Protein AF-A0A150L8X8-F1 (afdb_monomer_lite)

Sequence (78 aa):
MDMIKERLELHRKKTAAEEDLILKQANMVAEHMKLLEGEIKDFQDLLGKLDDECKKKILNQFASQTVALLQSLMMFLG

pLDDT: mean 75.19, std 11.16, range [50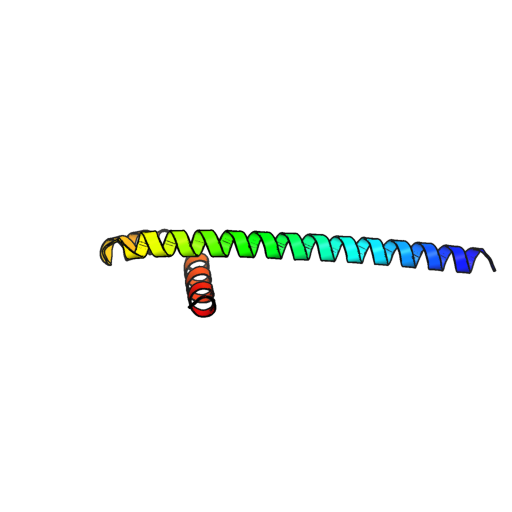.22, 87.44]

Organism: NCBI:txid301148

Radius of gyration: 22.61 Å; chains: 1; bounding box: 46×16×65 Å

Structure (mmCIF, N/CA/C/O backbone):
data_AF-A0A150L8X8-F1
#
_entry.id   AF-A0A150L8X8-F1
#
loop_
_atom_site.group_PDB
_atom_site.id
_atom_site.type_symbol
_atom_site.label_atom_id
_atom_site.label_alt_id
_atom_site.label_comp_id
_atom_site.label_asym_id
_atom_site.label_entity_id
_atom_site.label_seq_id
_atom_site.pdbx_PDB_ins_code
_atom_site.Cartn_x
_atom_site.Cartn_y
_atom_site.Cartn_z
_atom_site.occupancy
_atom_site.B_iso_or_equiv
_atom_site.auth_seq_id
_atom_site.auth_comp_id
_atom_site.auth_asym_id
_atom_site.auth_atom_id
_atom_site.pdbx_PDB_model_num
ATOM 1 N N . MET A 1 1 ? 32.407 2.577 -41.651 1.00 51.59 1 MET A N 1
ATOM 2 C CA . MET A 1 1 ? 30.941 2.738 -41.504 1.00 51.59 1 MET A CA 1
ATOM 3 C C . MET A 1 1 ? 30.375 1.802 -40.434 1.00 51.59 1 MET A C 1
ATOM 5 O O . MET A 1 1 ? 29.405 2.172 -39.786 1.00 51.59 1 MET A O 1
ATOM 9 N N . ASP A 1 2 ? 31.016 0.657 -40.173 1.00 59.25 2 ASP A N 1
ATOM 10 C CA . ASP A 1 2 ? 30.528 -0.350 -39.215 1.00 59.25 2 ASP A CA 1
ATOM 11 C C . ASP A 1 2 ? 30.646 0.051 -37.735 1.00 59.25 2 ASP A C 1
ATOM 13 O O . ASP A 1 2 ? 29.699 -0.143 -36.981 1.00 59.25 2 ASP A O 1
ATOM 17 N N . MET A 1 3 ? 31.709 0.759 -37.334 1.00 52.28 3 MET A N 1
ATOM 18 C CA . MET A 1 3 ? 31.876 1.256 -35.951 1.00 52.28 3 MET A CA 1
ATOM 19 C C . MET A 1 3 ? 30.758 2.203 -35.470 1.00 52.28 3 MET A C 1
ATOM 21 O O . MET A 1 3 ? 30.462 2.274 -34.278 1.00 52.28 3 MET A O 1
ATOM 25 N N . ILE A 1 4 ? 30.137 2.959 -36.384 1.00 52.94 4 ILE A N 1
ATOM 26 C CA . ILE A 1 4 ? 29.043 3.886 -36.044 1.00 52.94 4 ILE A CA 1
ATOM 27 C C . ILE A 1 4 ? 27.737 3.109 -35.828 1.00 52.94 4 ILE A C 1
ATOM 29 O O . ILE A 1 4 ? 26.983 3.425 -34.908 1.00 52.94 4 ILE A O 1
ATOM 33 N N . LYS A 1 5 ? 27.490 2.062 -36.627 1.00 52.94 5 LYS A N 1
ATOM 34 C CA . LYS A 1 5 ? 26.335 1.169 -36.451 1.00 52.94 5 LYS A CA 1
ATOM 35 C C . LYS A 1 5 ? 26.436 0.376 -35.148 1.00 52.94 5 LYS A C 1
ATOM 37 O O . LYS A 1 5 ? 25.468 0.322 -34.398 1.00 52.94 5 LYS A O 1
ATOM 42 N N . GLU A 1 6 ? 27.621 -0.135 -34.837 1.00 59.50 6 GLU A N 1
ATOM 43 C CA . GLU A 1 6 ? 27.882 -0.912 -33.624 1.00 59.50 6 GLU A CA 1
ATOM 44 C C . GLU A 1 6 ? 27.690 -0.075 -32.341 1.00 59.50 6 GLU A C 1
ATOM 46 O O . GLU A 1 6 ? 27.041 -0.515 -31.389 1.00 59.50 6 GLU A O 1
ATOM 51 N N . ARG A 1 7 ? 28.132 1.196 -32.337 1.00 56.00 7 ARG A N 1
ATOM 52 C CA . ARG A 1 7 ? 27.855 2.141 -31.233 1.00 56.00 7 ARG A CA 1
ATOM 53 C C . ARG A 1 7 ? 26.366 2.456 -31.068 1.00 56.00 7 ARG A C 1
ATOM 55 O O . ARG A 1 7 ? 25.900 2.565 -29.935 1.00 56.00 7 ARG A O 1
ATOM 62 N N . LEU A 1 8 ? 25.618 2.603 -32.164 1.00 53.81 8 LEU A N 1
ATOM 63 C CA . LEU A 1 8 ? 24.174 2.871 -32.120 1.00 53.81 8 LEU A CA 1
ATOM 64 C C . LEU A 1 8 ? 23.370 1.669 -31.602 1.00 53.81 8 LEU A C 1
ATOM 66 O O . LEU A 1 8 ? 22.361 1.863 -30.923 1.00 53.81 8 LEU A O 1
ATOM 70 N N . GLU A 1 9 ? 23.801 0.442 -31.895 1.00 58.56 9 GLU A N 1
ATOM 71 C CA . GLU A 1 9 ? 23.187 -0.776 -31.353 1.00 58.56 9 GLU A CA 1
ATOM 72 C C . GLU A 1 9 ? 23.488 -0.972 -29.864 1.00 58.56 9 GLU A C 1
ATOM 74 O O . GLU A 1 9 ? 22.587 -1.326 -29.104 1.00 58.56 9 GLU A O 1
ATOM 79 N N . LEU A 1 10 ? 24.717 -0.686 -29.420 1.00 54.53 10 LEU A N 1
ATOM 80 C CA . LEU A 1 10 ? 25.090 -0.724 -28.001 1.00 54.53 10 LEU A CA 1
ATOM 81 C C . LEU A 1 10 ? 24.298 0.289 -27.169 1.00 54.53 10 LEU A C 1
ATOM 83 O O . LEU A 1 10 ? 23.791 -0.059 -26.104 1.00 54.53 10 LEU A O 1
ATOM 87 N N . HIS A 1 11 ? 24.139 1.518 -27.668 1.00 55.06 11 HIS A N 1
ATOM 88 C CA . HIS A 1 11 ? 23.311 2.525 -27.004 1.00 55.06 11 HIS A CA 1
ATOM 89 C C . HIS A 1 11 ? 21.838 2.106 -26.951 1.00 55.06 11 HIS A C 1
ATOM 91 O O . HIS A 1 11 ? 21.242 2.178 -25.884 1.00 55.06 11 HIS A O 1
ATOM 97 N N . ARG A 1 12 ? 21.269 1.580 -28.046 1.00 55.00 12 ARG A N 1
ATOM 98 C CA . ARG A 1 12 ? 19.883 1.078 -28.047 1.00 55.00 12 ARG A CA 1
ATOM 99 C C . ARG A 1 12 ? 19.658 -0.067 -27.061 1.00 55.00 12 ARG A C 1
ATOM 101 O O . ARG A 1 12 ? 18.657 -0.064 -26.355 1.00 55.00 12 ARG A O 1
ATOM 108 N N . LYS A 1 13 ? 20.587 -1.024 -26.983 1.00 58.78 13 LYS A N 1
ATOM 109 C CA . LYS A 1 13 ? 20.513 -2.135 -26.019 1.00 58.78 13 LYS A CA 1
ATOM 110 C C . LYS A 1 13 ? 20.632 -1.651 -24.575 1.00 58.78 13 LYS A C 1
ATOM 112 O O . LYS A 1 13 ? 19.941 -2.172 -23.708 1.00 58.78 13 LYS A O 1
ATOM 117 N N . LYS A 1 14 ? 21.481 -0.650 -24.320 1.00 60.41 14 LYS A N 1
ATOM 118 C CA . LYS A 1 14 ? 21.651 -0.060 -22.989 1.00 60.41 14 LYS A CA 1
ATOM 119 C C . LYS A 1 14 ? 20.405 0.708 -22.543 1.00 60.41 14 LYS A C 1
ATOM 121 O O . LYS A 1 14 ? 19.944 0.491 -21.432 1.00 60.41 14 LYS A O 1
ATOM 126 N N . THR A 1 15 ? 19.819 1.515 -23.426 1.00 62.69 15 THR A N 1
ATOM 127 C CA . THR A 1 15 ? 18.573 2.242 -23.146 1.00 62.69 15 THR A CA 1
ATOM 128 C C . THR A 1 15 ? 17.402 1.286 -22.918 1.00 62.69 15 THR A C 1
ATOM 130 O O . THR A 1 15 ? 16.672 1.456 -21.953 1.00 62.69 15 THR A O 1
ATOM 133 N N . ALA A 1 16 ? 17.281 0.215 -23.710 1.00 66.12 16 ALA A N 1
ATOM 134 C CA . ALA A 1 16 ? 16.249 -0.804 -23.496 1.00 66.12 16 ALA A CA 1
ATOM 135 C C . ALA A 1 16 ? 16.412 -1.555 -22.158 1.00 66.12 16 ALA A C 1
ATOM 137 O O . ALA A 1 16 ? 15.426 -1.894 -21.511 1.00 66.12 16 ALA A O 1
ATOM 138 N N . ALA A 1 17 ? 17.651 -1.807 -21.719 1.00 71.19 17 ALA A N 1
ATOM 139 C CA . ALA A 1 17 ? 17.921 -2.426 -20.421 1.00 71.19 17 ALA A CA 1
ATOM 140 C C . ALA A 1 17 ? 17.625 -1.480 -19.241 1.00 71.19 17 ALA A C 1
ATOM 142 O O . ALA A 1 17 ? 17.149 -1.928 -18.200 1.00 71.19 17 ALA A O 1
ATOM 143 N N . GLU A 1 18 ? 17.890 -0.181 -19.397 1.00 74.62 18 GLU A N 1
ATOM 144 C CA . GLU A 1 18 ? 17.536 0.848 -18.411 1.00 74.62 18 GLU A CA 1
ATOM 145 C C . GLU A 1 18 ? 16.012 1.036 -18.321 1.00 74.62 18 GLU A C 1
ATOM 147 O O . GLU A 1 18 ? 15.470 1.100 -17.219 1.00 74.62 18 GLU A O 1
ATOM 152 N N . GLU A 1 19 ? 15.305 1.033 -19.453 1.00 76.44 19 GLU A N 1
ATOM 153 C CA . GLU A 1 19 ? 13.837 1.065 -19.503 1.00 76.44 19 GLU A CA 1
ATOM 154 C C . GLU A 1 19 ? 13.208 -0.165 -18.832 1.00 76.44 19 GLU A C 1
ATOM 156 O O . GLU A 1 19 ? 12.285 -0.017 -18.032 1.00 76.44 19 GLU A O 1
ATOM 161 N N . ASP A 1 20 ? 13.732 -1.369 -19.085 1.00 82.12 20 ASP A N 1
ATOM 162 C CA . ASP A 1 20 ? 13.269 -2.600 -18.428 1.00 82.12 20 ASP A CA 1
ATOM 163 C C . ASP A 1 20 ? 13.508 -2.568 -16.907 1.00 82.12 20 ASP A C 1
ATOM 165 O O . ASP A 1 20 ? 12.660 -3.005 -16.127 1.00 82.12 20 ASP A O 1
ATOM 169 N N . LEU A 1 21 ? 14.632 -1.997 -16.459 1.00 82.94 21 LEU A N 1
ATOM 170 C CA . LEU A 1 21 ? 14.917 -1.812 -15.034 1.00 82.94 21 LEU A CA 1
ATOM 171 C C . LEU A 1 21 ? 13.909 -0.855 -14.381 1.00 82.94 21 LEU A C 1
ATOM 173 O O . LEU A 1 21 ? 13.383 -1.157 -13.308 1.00 82.94 21 LEU A O 1
ATOM 177 N N . ILE A 1 22 ? 13.621 0.273 -15.035 1.00 81.38 22 ILE A N 1
ATOM 178 C CA . ILE 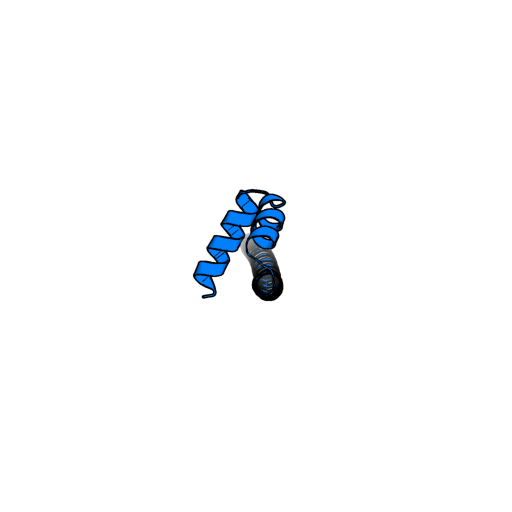A 1 22 ? 12.642 1.258 -14.560 1.00 81.38 22 ILE A CA 1
ATOM 179 C C . ILE A 1 22 ? 11.246 0.633 -14.512 1.00 81.38 22 ILE A C 1
ATOM 181 O O . ILE A 1 22 ? 10.549 0.782 -13.511 1.00 81.38 22 ILE A O 1
ATOM 185 N N . LEU A 1 23 ? 10.849 -0.120 -15.541 1.00 83.12 23 LEU A N 1
ATOM 186 C CA . LEU A 1 23 ? 9.569 -0.833 -15.569 1.00 83.12 23 LEU A CA 1
ATOM 187 C C . LEU A 1 23 ? 9.465 -1.871 -14.448 1.00 83.12 23 LEU A C 1
ATOM 189 O O . LEU A 1 23 ? 8.440 -1.944 -13.774 1.00 83.12 23 LEU A O 1
ATOM 193 N N . LYS A 1 24 ? 10.527 -2.640 -14.190 1.00 86.31 24 LYS A N 1
ATOM 194 C CA . LYS A 1 24 ? 10.571 -3.590 -13.067 1.00 86.31 24 LYS A CA 1
ATOM 195 C C . LYS A 1 24 ? 10.436 -2.895 -11.719 1.00 86.31 24 LYS A C 1
ATOM 197 O O . LYS A 1 24 ? 9.684 -3.369 -10.872 1.00 86.31 24 LYS A O 1
ATOM 202 N N . GLN A 1 25 ? 11.127 -1.776 -11.521 1.00 82.44 25 GLN A N 1
ATOM 203 C CA . GLN A 1 25 ? 11.006 -0.988 -10.295 1.00 82.44 25 GLN A CA 1
ATOM 204 C C . GLN A 1 25 ? 9.601 -0.401 -10.144 1.00 82.44 25 GLN A C 1
ATOM 206 O O . GLN A 1 25 ? 9.029 -0.476 -9.060 1.00 82.44 25 GLN A O 1
ATOM 211 N N . ALA A 1 26 ? 9.015 0.116 -11.224 1.00 79.25 26 ALA A N 1
ATOM 212 C CA . ALA A 1 26 ? 7.649 0.627 -11.221 1.00 79.25 26 ALA A CA 1
ATOM 213 C C . ALA A 1 26 ? 6.631 -0.472 -10.876 1.00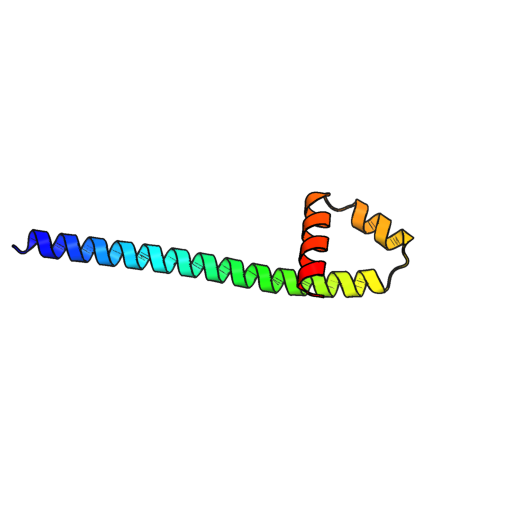 79.25 26 ALA A C 1
ATOM 215 O O . ALA A 1 26 ? 5.760 -0.252 -10.038 1.00 79.25 26 ALA A O 1
ATOM 216 N N . ASN A 1 27 ? 6.780 -1.669 -11.450 1.00 87.06 27 ASN A N 1
ATOM 217 C CA . ASN A 1 27 ? 5.932 -2.818 -11.128 1.00 87.06 27 ASN A CA 1
ATOM 218 C C . ASN A 1 27 ? 6.088 -3.248 -9.666 1.00 87.06 27 ASN A C 1
ATOM 220 O O . ASN A 1 27 ? 5.089 -3.473 -8.993 1.00 87.06 27 ASN A O 1
ATOM 224 N N . MET A 1 28 ? 7.317 -3.292 -9.146 1.00 86.31 28 MET A N 1
ATOM 225 C CA . MET A 1 28 ? 7.570 -3.622 -7.740 1.00 86.31 28 MET A CA 1
ATOM 226 C C . MET A 1 28 ? 6.933 -2.596 -6.793 1.00 86.31 28 MET A C 1
ATOM 228 O O . MET A 1 28 ? 6.323 -2.964 -5.793 1.00 86.31 28 MET A O 1
ATOM 232 N N . VAL A 1 29 ? 7.014 -1.303 -7.124 1.00 80.56 29 VAL A N 1
ATOM 233 C CA . VAL A 1 29 ? 6.328 -0.246 -6.367 1.00 80.56 29 VAL A CA 1
ATOM 234 C C . VAL A 1 29 ? 4.811 -0.426 -6.436 1.00 80.56 29 VAL A C 1
ATOM 236 O O . VAL A 1 29 ? 4.150 -0.318 -5.406 1.00 80.56 29 VAL A O 1
ATOM 239 N N . ALA A 1 30 ? 4.252 -0.738 -7.607 1.00 79.38 30 ALA A N 1
ATOM 240 C CA . ALA A 1 30 ? 2.819 -0.985 -7.761 1.00 79.38 30 ALA A CA 1
ATOM 241 C C . ALA A 1 30 ? 2.345 -2.201 -6.941 1.00 79.38 30 ALA A C 1
ATOM 243 O O . ALA A 1 30 ? 1.302 -2.135 -6.291 1.00 79.38 30 ALA A O 1
ATOM 244 N N . GLU A 1 31 ? 3.120 -3.287 -6.915 1.00 86.12 31 GLU A N 1
ATOM 245 C CA . GLU A 1 31 ? 2.840 -4.463 -6.085 1.00 86.12 31 GLU A CA 1
ATOM 246 C C . GLU A 1 31 ? 2.887 -4.132 -4.592 1.00 86.12 31 GLU A C 1
ATOM 248 O O . GLU A 1 31 ? 1.951 -4.465 -3.865 1.00 86.12 31 GLU A O 1
ATOM 253 N N . HIS A 1 32 ? 3.921 -3.418 -4.135 1.00 82.25 32 HIS A N 1
ATOM 254 C CA . HIS A 1 32 ? 4.009 -2.972 -2.744 1.00 82.25 32 HIS A CA 1
ATOM 255 C C . HIS A 1 32 ? 2.837 -2.063 -2.356 1.00 82.25 32 HIS A C 1
ATOM 257 O O . HIS A 1 32 ? 2.292 -2.210 -1.266 1.00 82.25 32 HIS A O 1
ATOM 263 N N . MET A 1 33 ? 2.405 -1.164 -3.247 1.00 78.75 33 MET A N 1
ATOM 264 C CA . MET A 1 33 ? 1.241 -0.306 -3.003 1.00 78.75 33 MET A CA 1
ATOM 265 C C . MET A 1 33 ? -0.057 -1.110 -2.906 1.00 78.75 33 MET A C 1
ATOM 267 O O . MET A 1 33 ? -0.884 -0.820 -2.048 1.00 78.75 33 MET A O 1
ATOM 271 N N . LYS A 1 34 ? -0.223 -2.155 -3.725 1.00 82.19 34 LYS A N 1
ATOM 272 C CA . LYS A 1 34 ? -1.388 -3.047 -3.659 1.00 82.19 34 LYS A CA 1
ATOM 273 C C . LYS A 1 34 ? -1.421 -3.873 -2.370 1.00 82.19 34 LYS A C 1
ATOM 275 O O . LYS A 1 34 ? -2.490 -4.078 -1.802 1.00 82.19 34 LYS A O 1
ATOM 280 N N . LEU A 1 35 ? -0.265 -4.354 -1.907 1.00 83.94 35 LEU A N 1
ATOM 281 C CA . LEU A 1 35 ? -0.159 -5.049 -0.621 1.00 83.94 35 LEU A CA 1
ATOM 282 C C . LEU A 1 35 ? -0.492 -4.105 0.536 1.00 83.94 35 LEU A C 1
ATOM 284 O O . LEU A 1 35 ? -1.318 -4.445 1.378 1.00 83.94 35 LEU A O 1
ATOM 288 N N . LEU A 1 36 ? 0.076 -2.897 0.514 1.00 81.75 36 LEU A N 1
ATOM 289 C CA . LEU A 1 36 ? -0.203 -1.860 1.502 1.00 81.75 36 LEU A CA 1
ATOM 290 C C . LEU A 1 36 ? -1.693 -1.490 1.532 1.00 81.75 36 LEU A C 1
ATOM 292 O O . LEU A 1 36 ? -2.261 -1.339 2.606 1.00 81.75 36 LEU A O 1
ATOM 296 N N . GLU A 1 37 ? -2.350 -1.385 0.375 1.00 80.19 37 GLU A N 1
ATOM 297 C CA . GLU A 1 37 ? -3.799 -1.161 0.294 1.00 80.19 37 GLU A CA 1
ATOM 298 C C . GLU A 1 37 ? -4.589 -2.253 1.036 1.00 80.19 37 GLU A C 1
ATOM 300 O O . GLU A 1 37 ? -5.520 -1.943 1.781 1.00 80.19 37 GLU A O 1
ATOM 305 N N . GLY A 1 38 ? -4.209 -3.522 0.856 1.00 82.69 38 GLY A N 1
ATOM 306 C CA . GLY A 1 38 ? -4.818 -4.653 1.556 1.00 82.69 38 GLY A CA 1
ATOM 307 C C . GLY A 1 38 ? -4.620 -4.577 3.069 1.00 82.69 38 GLY A C 1
ATOM 308 O O . GLY A 1 38 ? -5.592 -4.638 3.817 1.00 82.69 38 GLY A O 1
ATOM 309 N N . GLU A 1 39 ? -3.384 -4.350 3.517 1.00 84.94 39 GLU A N 1
ATOM 310 C CA . GLU A 1 39 ? -3.067 -4.215 4.944 1.00 84.94 39 GLU A CA 1
ATOM 311 C C . GLU A 1 39 ? -3.817 -3.047 5.598 1.00 84.94 39 GLU A C 1
ATOM 313 O O . GLU A 1 39 ? -4.273 -3.161 6.735 1.00 84.94 39 GLU A O 1
ATOM 318 N N . ILE A 1 40 ? -3.989 -1.930 4.883 1.00 81.81 40 ILE A N 1
ATOM 319 C CA . ILE A 1 40 ? -4.748 -0.775 5.378 1.00 81.81 40 ILE A CA 1
ATOM 320 C C . ILE A 1 40 ? -6.223 -1.120 5.552 1.00 81.81 40 ILE A C 1
ATOM 322 O O . ILE A 1 40 ? -6.798 -0.740 6.572 1.00 81.81 40 ILE A O 1
ATOM 326 N N . LYS A 1 41 ? -6.833 -1.838 4.602 1.00 82.56 41 LYS A N 1
ATOM 327 C CA . LYS A 1 41 ? -8.231 -2.282 4.717 1.00 82.56 41 LYS A CA 1
ATOM 328 C C . LYS A 1 41 ? -8.415 -3.226 5.902 1.00 82.56 41 LYS A C 1
ATOM 330 O O . LYS A 1 41 ? -9.294 -2.996 6.728 1.00 82.56 41 LYS A O 1
ATOM 335 N N . ASP A 1 42 ? -7.533 -4.211 6.053 1.00 85.69 42 ASP A N 1
ATOM 336 C CA . ASP A 1 42 ? -7.572 -5.139 7.190 1.00 85.69 42 ASP A CA 1
ATOM 337 C C . ASP A 1 42 ? -7.399 -4.395 8.525 1.00 85.69 42 ASP A C 1
ATOM 339 O O . ASP A 1 42 ? -8.116 -4.638 9.502 1.00 85.69 42 ASP A O 1
ATOM 343 N N . PHE A 1 43 ? -6.473 -3.434 8.568 1.00 82.25 43 PHE A N 1
ATOM 344 C CA . PHE A 1 43 ? -6.250 -2.587 9.733 1.00 82.25 43 PHE A CA 1
ATOM 345 C C . PHE A 1 43 ? -7.464 -1.704 10.056 1.00 82.25 43 PHE A C 1
ATOM 347 O O . PHE A 1 43 ? -7.817 -1.557 11.227 1.00 82.25 43 PHE A O 1
ATOM 354 N N . GLN A 1 44 ? -8.140 -1.148 9.048 1.00 78.06 44 GLN A N 1
ATOM 355 C CA . GLN A 1 44 ? -9.383 -0.396 9.225 1.00 78.06 44 GLN A CA 1
ATOM 356 C C . GLN A 1 44 ? -10.511 -1.268 9.769 1.00 78.06 44 GLN A C 1
ATOM 358 O O . GLN A 1 44 ? -11.187 -0.851 10.708 1.00 78.06 44 GLN A O 1
ATOM 363 N N . ASP A 1 45 ? -10.692 -2.475 9.235 1.00 84.56 45 ASP A N 1
ATOM 364 C CA . ASP A 1 45 ? -11.711 -3.416 9.704 1.00 84.56 45 ASP A CA 1
ATOM 365 C C . ASP A 1 45 ? -11.487 -3.809 11.168 1.00 84.56 45 ASP A C 1
ATOM 367 O O . ASP A 1 45 ? -12.439 -3.954 11.943 1.00 84.56 45 ASP A O 1
ATOM 371 N N . LEU A 1 46 ? -10.225 -3.964 11.575 1.00 85.00 46 LEU A N 1
ATOM 372 C CA . LEU A 1 46 ? -9.860 -4.205 12.968 1.00 85.00 46 LEU A CA 1
ATOM 373 C C . LEU A 1 46 ? -10.098 -2.970 13.840 1.00 85.00 46 LEU A C 1
ATOM 375 O O . LEU A 1 46 ? -10.712 -3.093 14.899 1.00 85.00 46 LEU A O 1
ATOM 379 N N . LEU A 1 47 ? -9.678 -1.781 13.396 1.00 80.06 47 LEU A N 1
ATOM 380 C CA . LEU A 1 47 ? -9.928 -0.529 14.115 1.00 80.06 47 LEU A CA 1
ATOM 381 C C . LEU A 1 47 ? -11.426 -0.254 14.273 1.00 80.06 47 LEU A C 1
ATOM 383 O O . LEU A 1 47 ? -11.844 0.187 15.339 1.00 80.06 47 LEU A O 1
ATOM 387 N N . GLY A 1 48 ? -12.241 -0.527 13.253 1.00 78.62 48 GLY A N 1
ATOM 388 C CA . GLY A 1 48 ? -13.690 -0.319 13.267 1.00 78.62 48 GLY A CA 1
ATOM 389 C C . GLY A 1 48 ? -14.415 -1.130 14.344 1.00 78.62 48 GLY A C 1
ATOM 390 O O . GLY A 1 48 ? -15.455 -0.696 14.833 1.00 78.62 48 GLY A O 1
ATOM 391 N N . LYS A 1 49 ? -13.839 -2.264 14.765 1.00 85.12 49 LYS A N 1
ATOM 392 C CA . LYS A 1 49 ? -14.358 -3.121 15.846 1.00 85.12 49 LYS A CA 1
ATOM 393 C C . LYS A 1 49 ? -13.977 -2.636 17.249 1.00 85.12 49 LYS A C 1
ATOM 395 O O . LYS A 1 49 ? -14.491 -3.176 18.225 1.00 85.12 49 LYS A O 1
ATOM 400 N N . LEU A 1 50 ? -13.076 -1.659 17.363 1.00 84.62 50 LEU A N 1
ATOM 401 C CA . LEU A 1 50 ? -12.620 -1.111 18.639 1.00 84.62 50 LEU A CA 1
ATOM 402 C C . LEU A 1 50 ? -13.413 0.142 19.030 1.00 84.62 50 LEU A C 1
ATOM 404 O O . LEU A 1 50 ? -13.952 0.859 18.182 1.00 84.62 50 LEU A O 1
ATOM 408 N N . ASP A 1 51 ? -13.446 0.436 20.329 1.00 86.44 51 ASP A N 1
ATOM 409 C CA . ASP A 1 51 ? -13.934 1.717 20.837 1.00 86.44 51 ASP A CA 1
ATOM 410 C C . ASP A 1 51 ? -12.964 2.870 20.504 1.00 86.44 51 ASP A C 1
ATOM 412 O O . ASP A 1 51 ? -11.790 2.673 20.167 1.00 86.44 51 ASP A O 1
ATOM 416 N N . ASP A 1 52 ? -13.463 4.104 20.583 1.00 83.38 52 ASP A N 1
ATOM 417 C CA . ASP A 1 52 ? -12.705 5.290 20.175 1.00 83.38 52 ASP A CA 1
ATOM 418 C C . ASP A 1 52 ? -11.493 5.584 21.074 1.00 83.38 52 ASP A C 1
ATOM 420 O O . ASP A 1 52 ? -10.541 6.239 20.638 1.00 83.38 52 ASP A O 1
ATOM 424 N N . GLU A 1 53 ? -11.485 5.087 22.313 1.00 87.44 53 GLU A N 1
ATOM 425 C CA . GLU A 1 53 ? -10.351 5.238 23.224 1.00 87.44 53 GLU A CA 1
ATOM 426 C C . GLU A 1 53 ? -9.197 4.308 22.823 1.00 87.44 53 GLU A C 1
ATOM 428 O O . GLU A 1 53 ? -8.039 4.736 22.745 1.00 87.44 53 GLU A O 1
ATOM 433 N N . CYS A 1 54 ? -9.511 3.057 22.487 1.00 83.31 54 CYS A N 1
ATOM 434 C CA . CYS A 1 54 ? -8.567 2.076 21.967 1.00 83.31 54 CYS A CA 1
ATOM 435 C C . CYS A 1 54 ? -7.997 2.515 20.614 1.00 83.31 54 CYS A C 1
ATOM 437 O O . CYS A 1 54 ? -6.777 2.477 20.431 1.00 83.31 54 CYS A O 1
ATOM 439 N N . LYS A 1 55 ? -8.839 3.024 19.702 1.00 82.50 55 LYS A N 1
ATOM 440 C CA . LYS A 1 55 ? -8.381 3.587 18.417 1.00 82.50 55 LYS A CA 1
ATOM 441 C C . LYS A 1 55 ? -7.356 4.699 18.624 1.00 82.50 55 LYS A C 1
ATOM 443 O O . LYS A 1 55 ? -6.299 4.679 17.999 1.00 82.50 55 LYS A O 1
ATOM 448 N N . LYS A 1 56 ? -7.625 5.650 19.528 1.00 82.62 56 LYS A N 1
ATOM 449 C CA . LYS A 1 56 ? -6.694 6.752 19.830 1.00 82.62 56 LYS A CA 1
ATOM 450 C C . LYS A 1 56 ? -5.367 6.253 20.392 1.00 82.62 56 LYS A C 1
ATOM 452 O O . LYS A 1 56 ? -4.320 6.737 19.971 1.00 82.62 56 LYS A O 1
ATOM 457 N N . LYS A 1 57 ? -5.389 5.282 21.312 1.00 86.62 57 LYS A N 1
ATOM 458 C CA . LYS A 1 57 ? -4.161 4.690 21.872 1.00 86.62 57 LYS A CA 1
ATOM 459 C C . LYS A 1 57 ? -3.304 4.046 20.786 1.00 86.62 57 LYS A C 1
ATOM 461 O O . LYS A 1 57 ? -2.101 4.277 20.771 1.00 86.62 57 LYS A O 1
ATOM 466 N N . ILE A 1 58 ? -3.922 3.298 19.874 1.00 83.25 58 ILE A N 1
ATOM 467 C CA . ILE A 1 58 ? -3.234 2.638 18.759 1.00 83.25 58 ILE A CA 1
ATOM 468 C C . ILE A 1 58 ? -2.673 3.671 17.777 1.00 83.25 58 ILE A C 1
ATOM 470 O O . ILE A 1 58 ? -1.492 3.622 17.455 1.00 83.25 58 ILE A 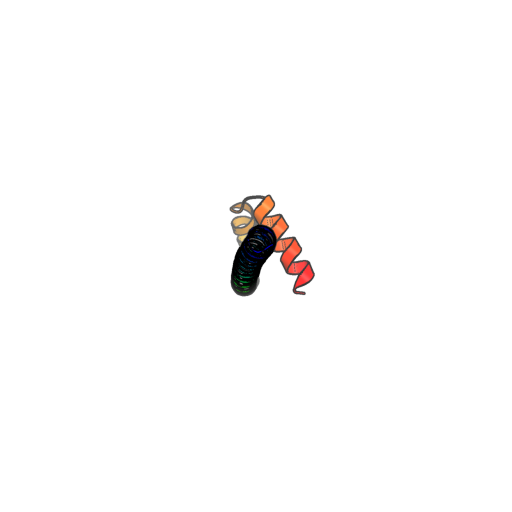O 1
ATOM 474 N N . LEU A 1 59 ? -3.475 4.651 17.351 1.00 80.25 59 LEU A N 1
ATOM 475 C CA . LEU A 1 59 ? -3.028 5.697 16.422 1.00 80.25 59 LEU A CA 1
ATOM 476 C C . LEU A 1 59 ? -1.867 6.528 16.988 1.00 80.25 59 LEU A C 1
ATOM 478 O O . LEU A 1 59 ? -0.956 6.881 16.246 1.00 80.25 59 LEU A O 1
ATOM 482 N N . ASN A 1 60 ? -1.851 6.772 18.301 1.00 83.69 60 ASN A N 1
ATOM 483 C CA . ASN A 1 60 ? -0.763 7.480 18.978 1.00 83.69 60 ASN A CA 1
ATOM 484 C C . ASN A 1 60 ? 0.552 6.679 19.063 1.00 83.69 60 ASN A C 1
ATOM 486 O O . ASN A 1 60 ? 1.579 7.263 19.401 1.00 83.69 60 ASN A O 1
ATOM 490 N N . GLN A 1 61 ? 0.547 5.367 18.787 1.00 86.44 61 GLN A N 1
ATOM 491 C CA . GLN A 1 61 ? 1.778 4.566 18.705 1.00 86.44 61 GLN A CA 1
ATOM 492 C C . GLN A 1 61 ? 2.477 4.694 17.348 1.00 86.44 61 GLN A C 1
ATOM 494 O O . GLN A 1 61 ? 3.660 4.375 17.234 1.00 86.44 61 GLN A O 1
ATOM 499 N N . PHE A 1 62 ? 1.771 5.166 16.321 1.00 80.50 62 PHE A N 1
ATOM 500 C CA . PHE A 1 62 ? 2.354 5.378 15.005 1.00 80.50 62 PHE A CA 1
ATOM 501 C C . PHE A 1 62 ? 3.044 6.737 14.918 1.00 80.50 62 PHE A C 1
ATOM 503 O O . PHE A 1 62 ? 2.628 7.724 15.527 1.00 80.50 62 PHE A O 1
ATOM 510 N N . ALA A 1 63 ? 4.090 6.807 14.093 1.00 82.31 63 ALA A N 1
ATOM 511 C CA . ALA A 1 63 ? 4.664 8.086 13.707 1.00 82.31 63 ALA A CA 1
ATOM 512 C C . ALA A 1 63 ? 3.596 8.939 13.000 1.00 82.31 63 ALA A C 1
ATOM 514 O O . ALA A 1 63 ? 2.808 8.429 12.200 1.00 82.31 63 ALA A O 1
ATOM 515 N N . SER A 1 64 ? 3.600 10.249 13.245 1.00 78.25 64 SER A N 1
ATOM 516 C CA . SER A 1 64 ? 2.625 11.190 12.670 1.00 78.25 64 SER A CA 1
ATOM 517 C C . SER A 1 64 ? 2.555 11.118 11.140 1.00 78.25 64 SER A C 1
ATOM 519 O O . SER A 1 64 ? 1.471 11.160 10.567 1.00 78.25 64 SER A O 1
ATOM 521 N N . GLN A 1 65 ? 3.697 10.926 10.480 1.00 76.12 65 GLN A N 1
ATOM 522 C CA . GLN A 1 65 ? 3.789 10.717 9.032 1.00 76.12 65 GLN A CA 1
ATOM 523 C C . GLN A 1 65 ? 3.082 9.441 8.553 1.00 76.12 65 GLN A C 1
ATOM 525 O O . GLN A 1 65 ? 2.440 9.455 7.508 1.00 76.12 65 GLN A O 1
ATOM 530 N N . THR A 1 66 ? 3.143 8.357 9.332 1.00 77.50 66 THR A N 1
ATOM 531 C CA . THR A 1 66 ? 2.438 7.105 9.033 1.00 77.50 66 THR A CA 1
ATOM 532 C C . THR A 1 66 ? 0.936 7.303 9.179 1.00 77.50 66 THR A C 1
ATOM 534 O O . THR A 1 66 ? 0.182 6.889 8.307 1.00 77.50 66 THR A O 1
ATOM 537 N N . VAL A 1 67 ? 0.496 8.002 10.230 1.00 80.25 67 VAL A N 1
ATOM 538 C CA . VAL A 1 67 ? -0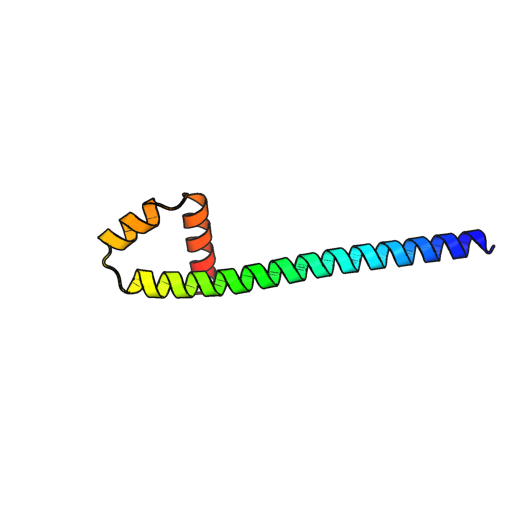.922 8.339 10.421 1.00 80.25 67 VAL A CA 1
ATOM 539 C C . VAL A 1 67 ? -1.438 9.212 9.274 1.00 80.25 67 VAL A C 1
ATOM 541 O O . VAL A 1 67 ? -2.507 8.939 8.737 1.00 80.25 67 VAL A O 1
ATOM 544 N N . ALA A 1 68 ? -0.669 10.219 8.854 1.00 78.81 68 ALA A N 1
ATOM 545 C CA . ALA A 1 68 ? -1.030 11.090 7.736 1.00 78.81 68 ALA A CA 1
ATOM 546 C C . ALA A 1 68 ? -1.100 10.328 6.403 1.00 78.81 68 ALA A C 1
ATOM 548 O O . ALA A 1 68 ? -2.013 10.556 5.608 1.00 78.81 68 ALA A O 1
ATOM 549 N N . LEU A 1 69 ? -0.166 9.400 6.167 1.00 76.38 69 LEU A N 1
ATOM 550 C CA . LEU A 1 69 ? -0.186 8.534 4.991 1.00 76.38 69 LEU A CA 1
ATOM 551 C C . LEU A 1 69 ? -1.418 7.627 4.999 1.00 76.38 69 LEU A C 1
ATOM 553 O O . LEU A 1 69 ? -2.125 7.573 3.998 1.00 76.38 69 LEU A O 1
ATOM 557 N N . LEU A 1 70 ? -1.710 6.980 6.131 1.00 76.56 70 LEU A N 1
ATOM 558 C CA . LEU A 1 70 ? -2.912 6.169 6.305 1.00 76.56 70 LEU A CA 1
ATOM 559 C C . LEU A 1 70 ? -4.155 6.999 5.984 1.00 76.56 70 LEU A C 1
ATOM 561 O O . LEU A 1 70 ? -4.886 6.636 5.076 1.00 76.56 70 LEU A O 1
ATOM 565 N N . GLN A 1 71 ? -4.346 8.150 6.634 1.00 76.44 71 GLN A N 1
ATOM 566 C CA . GLN A 1 71 ? -5.481 9.050 6.386 1.00 76.44 71 GLN A CA 1
ATOM 567 C C . GLN A 1 71 ? -5.598 9.479 4.919 1.00 76.44 71 GLN A C 1
ATOM 569 O O . GLN A 1 71 ? -6.701 9.516 4.376 1.00 76.44 71 GLN A O 1
ATOM 574 N N . SER A 1 72 ? -4.471 9.778 4.270 1.00 77.50 72 SER A N 1
ATOM 575 C CA . SER A 1 72 ? -4.447 10.140 2.850 1.00 77.50 72 SER A CA 1
ATOM 576 C C . SER A 1 72 ? -4.922 8.980 1.982 1.00 77.50 72 SER A C 1
ATOM 578 O O . SER A 1 72 ? -5.788 9.164 1.135 1.00 77.50 72 SER A O 1
ATOM 580 N N . LEU A 1 73 ? -4.415 7.773 2.235 1.00 70.50 73 LEU A N 1
ATOM 581 C CA . LEU A 1 73 ? -4.824 6.563 1.526 1.00 70.50 73 LEU A CA 1
ATOM 582 C C . LEU A 1 73 ? -6.301 6.231 1.780 1.00 70.50 73 LEU A C 1
ATOM 584 O O . LEU A 1 73 ? -7.002 5.874 0.841 1.00 70.50 73 LEU A O 1
ATOM 588 N N . MET A 1 74 ? -6.813 6.443 2.998 1.00 68.12 74 MET A N 1
ATOM 589 C CA . MET A 1 74 ? -8.241 6.275 3.300 1.00 68.12 74 MET A CA 1
ATOM 590 C C . MET A 1 74 ? -9.120 7.208 2.459 1.00 68.12 74 MET A C 1
ATOM 592 O O . MET A 1 74 ? -10.172 6.787 1.995 1.00 68.12 74 MET A O 1
ATOM 596 N N . MET A 1 75 ? -8.693 8.455 2.235 1.00 70.75 75 MET A N 1
ATOM 597 C CA . MET A 1 75 ? -9.435 9.400 1.390 1.00 70.75 75 MET A CA 1
ATOM 598 C C . MET A 1 75 ? -9.457 9.001 -0.092 1.00 70.75 75 MET A C 1
ATOM 600 O O . MET A 1 75 ? -10.384 9.384 -0.794 1.00 70.75 75 MET A O 1
ATOM 604 N N . PHE A 1 76 ? -8.457 8.255 -0.572 1.00 65.50 76 PHE A N 1
ATOM 605 C CA . PHE A 1 76 ? -8.41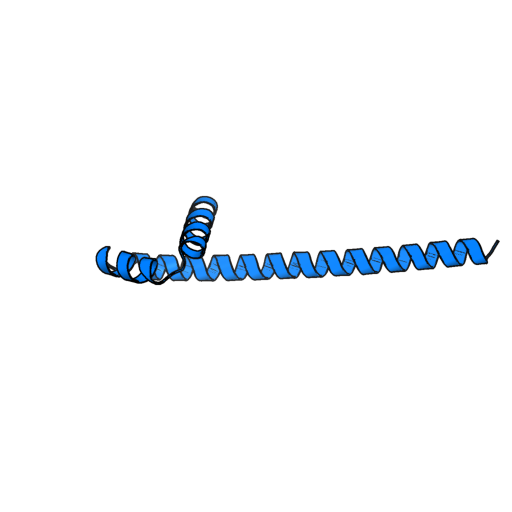0 7.772 -1.959 1.00 65.50 76 PHE A CA 1
ATOM 606 C C . PHE A 1 76 ? -9.154 6.449 -2.181 1.00 65.50 76 PHE A C 1
ATOM 608 O O . PHE A 1 76 ? -9.518 6.151 -3.315 1.00 65.50 76 PHE A O 1
ATOM 615 N N . LEU A 1 77 ? -9.336 5.651 -1.127 1.00 59.03 77 LEU A N 1
ATOM 616 C CA . LEU A 1 77 ? -9.953 4.320 -1.183 1.00 59.03 77 LEU A CA 1
ATOM 617 C C . LEU A 1 77 ? -11.428 4.303 -0.750 1.00 59.03 77 LEU A C 1
ATOM 619 O O . LEU A 1 77 ? -12.066 3.254 -0.858 1.00 59.03 77 LEU A O 1
ATOM 623 N N . GLY A 1 78 ? -11.927 5.424 -0.220 1.00 50.22 78 GLY A N 1
ATOM 624 C CA . GLY A 1 78 ? -13.319 5.631 0.191 1.00 50.22 78 GLY A CA 1
ATOM 625 C C . GLY A 1 78 ? -14.243 6.034 -0.948 1.00 50.22 78 GLY A C 1
ATOM 626 O O . GLY A 1 78 ? -13.786 6.755 -1.862 1.00 50.22 78 GLY A O 1
#

Secondary structure (DSSP, 8-state):
-HHHHHHHHHHHHHHHHHHHHHHHHHHHHHHHHHHHHHHHHHHHHHHHTS-HHHHHHHHTTS-HHHHHHHHHHHHHH-

Foldseek 3Di:
DVVVVVVVVVVVVVVVVVVVVVVVVVVVVVVVVVVVLVVLVVVVVVLVPDDPVVNVVVLVVDDPVVNVVSVVSVVVVD